Protein AF-A8MFU1-F1 (afdb_monomer)

Solvent-accessible surface area (backbone atoms only — not comparable to full-atom values): 7657 Å² total; per-residue (Å²): 136,65,75,70,63,57,61,69,74,60,71,65,73,85,74,54,86,71,80,77,60,75,85,70,47,69,53,74,77,36,46,71,60,38,69,64,45,49,62,53,44,53,50,50,47,68,70,50,69,35,88,87,29,72,55,32,35,97,58,66,38,70,69,51,52,51,52,52,28,51,54,52,42,53,52,50,49,66,71,48,47,80,57,44,68,74,53,30,57,65,51,68,79,49,66,91,81,50,98,75,53,57,40,71,49,56,56,38,49,52,44,40,53,54,42,53,52,52,54,49,51,63,54,59,74,73,108

Nearest PDB structures (foldseek):
  6xxv-assembly2_F  TM=3.726E-01  e=8.161E+00  Homo sapiens
  7zq9-assembly1_L2  TM=3.226E-01  e=4.799E+00  Chlamydomonas reinhardtii

pLDDT: mean 72.57, std 18.53, range [39.88, 94.19]

Foldseek 3Di:
DDPVVVVVVVPDPPPPVVPPDDPDDPCNVCVPLCVLQLVLLLVLCVVACDCPHPCPPPHHDPVRLLVSLVVSLVVSCVVCDPCLVVQQCVCVVCPVVDPPCGSSNVSSVVSSVSNVVSSCVVVVVVD

Secondary structure (DSSP, 8-state):
--THHHHHHTT-----TTTTS----HHHHSHHHHHHHHHHHHHHHHHH--TT-TTTSSS--HHHHHHHHHHHHHHHHHHHGGGHHHHGGGGGS-GGG-TT--HHHHHHHHHHHHHHHHHHHHHHTT-

Structure (mmCIF, N/CA/C/O backbone):
data_AF-A8MFU1-F1
#
_entry.id   AF-A8MFU1-F1
#
loop_
_atom_site.group_PDB
_atom_site.id
_atom_site.type_symbol
_atom_site.label_atom_id
_atom_site.label_alt_id
_atom_site.label_comp_id
_atom_site.label_asym_id
_atom_site.label_entity_id
_atom_site.label_seq_id
_atom_site.pdbx_PDB_ins_code
_atom_site.Cartn_x
_atom_site.Cartn_y
_atom_site.Cartn_z
_atom_site.occupancy
_atom_site.B_iso_or_equiv
_atom_site.auth_seq_id
_atom_site.auth_comp_id
_atom_site.auth_asym_id
_atom_site.auth_atom_id
_atom_site.pdbx_PDB_model_num
ATOM 1 N N . MET A 1 1 ? -49.831 19.971 1.653 1.00 46.62 1 MET A N 1
ATOM 2 C CA . MET A 1 1 ? -48.979 19.920 0.446 1.00 46.62 1 MET A CA 1
ATOM 3 C C . MET A 1 1 ? -47.735 19.130 0.807 1.00 46.62 1 MET A C 1
ATOM 5 O O . MET A 1 1 ? -47.015 19.542 1.705 1.00 46.62 1 MET A O 1
ATOM 9 N N . SER A 1 2 ? -47.591 17.931 0.239 1.00 51.41 2 SER A N 1
ATOM 10 C CA . SER A 1 2 ? -46.541 16.968 0.596 1.00 51.41 2 SER A CA 1
ATOM 11 C C . SER A 1 2 ? -45.203 17.393 -0.013 1.00 51.41 2 SER A C 1
ATOM 13 O O . SER A 1 2 ? -45.152 17.694 -1.203 1.00 51.41 2 SER A O 1
ATOM 15 N N . TYR A 1 3 ? -44.137 17.400 0.791 1.00 55.00 3 TYR A N 1
ATOM 16 C CA . TYR A 1 3 ? -42.773 17.788 0.395 1.00 55.00 3 TYR A CA 1
ATOM 17 C C . TYR A 1 3 ? -42.246 17.031 -0.836 1.00 55.00 3 TYR A C 1
ATOM 19 O O . TYR A 1 3 ? -41.428 17.562 -1.581 1.00 55.00 3 TYR A O 1
ATOM 27 N N . LEU A 1 4 ? -42.737 15.813 -1.081 1.00 53.47 4 LEU A N 1
ATOM 28 C CA . LEU A 1 4 ? -42.317 14.985 -2.214 1.00 53.47 4 LEU A CA 1
ATOM 29 C C . LEU A 1 4 ? -42.712 15.586 -3.570 1.00 53.47 4 LEU A C 1
ATOM 31 O O . LEU A 1 4 ? -41.943 15.511 -4.522 1.00 53.47 4 LEU A O 1
ATOM 35 N N . HIS A 1 5 ? -43.856 16.269 -3.638 1.00 50.94 5 HIS A N 1
ATOM 36 C CA . HIS A 1 5 ? -44.361 16.829 -4.892 1.00 50.94 5 HIS A CA 1
ATOM 37 C C . HIS A 1 5 ? -43.574 18.074 -5.345 1.00 50.94 5 HIS A C 1
ATOM 39 O O . HIS A 1 5 ? -43.645 18.450 -6.509 1.00 50.94 5 HIS A O 1
ATOM 45 N N . TYR A 1 6 ? -42.816 18.713 -4.442 1.00 56.19 6 TYR A N 1
ATOM 46 C CA . TYR A 1 6 ? -41.968 19.869 -4.761 1.00 56.19 6 TYR A CA 1
ATOM 47 C C . TYR A 1 6 ? -40.724 19.463 -5.568 1.00 56.19 6 TYR A C 1
ATOM 49 O O . TYR A 1 6 ? -40.340 20.168 -6.502 1.00 56.19 6 TYR A O 1
ATOM 57 N N . TYR A 1 7 ? -40.134 18.302 -5.260 1.00 54.03 7 TYR A N 1
ATOM 58 C CA . TYR A 1 7 ? -38.938 17.804 -5.946 1.00 54.03 7 TYR A CA 1
ATOM 59 C C . TYR A 1 7 ? -39.220 17.332 -7.376 1.00 54.03 7 TYR A C 1
ATOM 61 O O . TYR A 1 7 ? -38.403 17.578 -8.259 1.00 54.03 7 TYR A O 1
ATOM 69 N N . GLU A 1 8 ? -40.385 16.727 -7.628 1.00 48.97 8 GLU A N 1
ATOM 70 C CA . GLU A 1 8 ? -40.783 16.308 -8.981 1.00 48.97 8 GLU A CA 1
ATOM 71 C C . GLU A 1 8 ? -41.014 17.500 -9.921 1.00 48.97 8 GLU A C 1
ATOM 73 O O . GLU A 1 8 ? -40.610 17.459 -11.080 1.00 48.97 8 GLU A O 1
ATOM 78 N N . THR A 1 9 ? -41.599 18.598 -9.430 1.00 53.31 9 THR A N 1
ATOM 79 C CA . THR A 1 9 ? -41.867 19.793 -10.253 1.00 53.31 9 THR A CA 1
ATOM 80 C C . THR A 1 9 ? -40.638 20.628 -10.592 1.00 53.31 9 THR A C 1
ATOM 82 O O . THR A 1 9 ? -40.692 21.404 -11.543 1.00 53.31 9 THR A O 1
ATOM 85 N N . MET A 1 10 ? -39.541 20.514 -9.840 1.00 51.41 10 MET A N 1
ATOM 86 C CA . MET A 1 10 ? -38.378 21.381 -10.050 1.00 51.41 10 MET A CA 1
ATOM 87 C C . MET A 1 10 ? -37.339 20.839 -11.032 1.00 51.41 10 MET A C 1
ATOM 89 O O . MET A 1 10 ? -36.336 21.513 -11.238 1.00 51.41 10 MET A O 1
ATOM 93 N N . GLY A 1 11 ? -37.559 19.676 -11.663 1.00 51.94 11 GLY A N 1
ATOM 94 C CA . GLY A 1 11 ? -36.724 19.210 -12.780 1.00 51.94 11 GLY A CA 1
ATOM 95 C C . GLY A 1 11 ? -35.218 19.254 -12.502 1.00 51.94 11 GLY A C 1
ATOM 96 O O . GLY A 1 11 ? -34.435 19.434 -13.432 1.00 51.94 11 GLY A O 1
ATOM 97 N N . TYR A 1 12 ? -34.806 19.151 -11.232 1.00 49.47 12 TYR A N 1
ATOM 98 C CA . TYR A 1 12 ? -33.398 19.157 -10.876 1.00 49.47 12 TYR A CA 1
ATOM 99 C C . TYR A 1 12 ? -32.823 17.838 -11.379 1.00 49.47 12 TYR A C 1
ATOM 101 O O . TYR A 1 12 ? -33.241 16.782 -10.889 1.00 49.47 12 TYR A O 1
ATOM 109 N N . PRO A 1 13 ? -31.883 17.860 -12.343 1.00 49.09 13 PRO A N 1
ATOM 110 C CA . PRO A 1 13 ? -31.143 16.658 -12.650 1.00 49.09 13 PRO A CA 1
ATOM 111 C C . PRO A 1 13 ? -30.520 16.213 -11.332 1.00 49.09 13 PRO A C 1
ATOM 113 O O . PRO A 1 13 ? -29.936 17.027 -10.610 1.00 49.09 13 PRO A O 1
ATOM 116 N N . SER A 1 14 ? -30.704 14.938 -10.995 1.00 52.94 14 SER A N 1
ATOM 117 C CA . SER A 1 14 ? -29.965 14.271 -9.931 1.00 52.94 14 SER A CA 1
ATOM 118 C C . SER A 1 14 ? -28.490 14.292 -10.333 1.00 52.94 14 SER A C 1
ATOM 120 O O . SER A 1 14 ? -27.937 13.337 -10.865 1.00 52.94 14 SER A O 1
ATOM 122 N N . CYS A 1 15 ? -27.858 15.449 -10.168 1.00 43.12 15 CYS A N 1
ATOM 123 C CA . CYS A 1 15 ? -26.442 15.655 -10.359 1.00 43.12 15 CYS A CA 1
ATOM 124 C C . CYS A 1 15 ? -25.791 15.144 -9.079 1.00 43.12 15 CYS A C 1
ATOM 126 O O . CYS A 1 15 ? -25.298 15.910 -8.257 1.00 43.12 15 CYS A O 1
ATOM 128 N N . SER A 1 16 ? -25.852 13.830 -8.855 1.00 49.44 16 SER A N 1
ATOM 129 C CA . SER A 1 16 ? -24.853 13.207 -8.006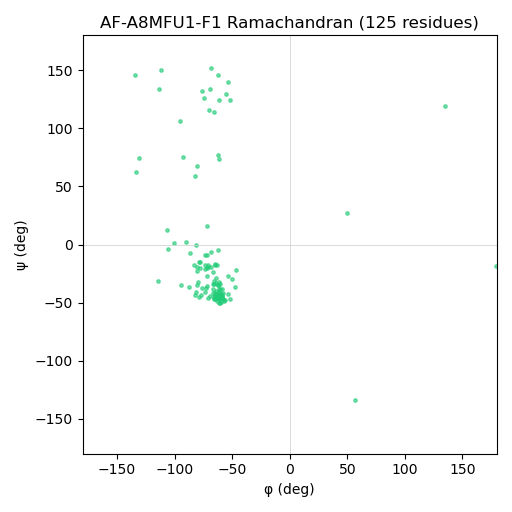 1.00 49.44 16 SER A CA 1
ATOM 130 C C . SER A 1 16 ? -23.528 13.356 -8.756 1.00 49.44 16 SER A C 1
ATOM 132 O O . SER A 1 16 ? -23.380 12.747 -9.815 1.00 49.44 16 SER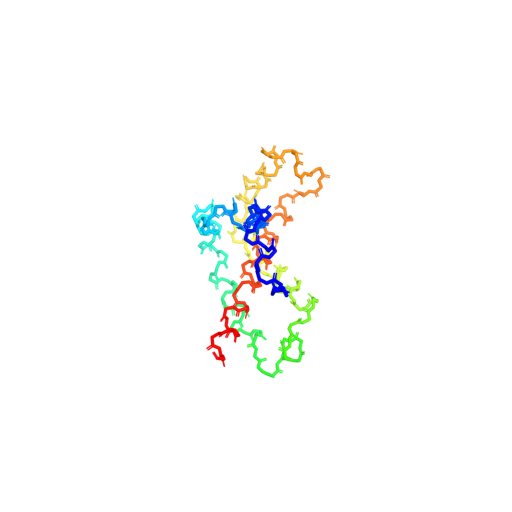 A O 1
ATOM 134 N N . PRO A 1 17 ? -22.548 14.125 -8.245 1.00 49.06 17 PRO A N 1
ATOM 135 C CA . PRO A 1 17 ? -21.252 14.318 -8.908 1.00 49.06 17 PRO A CA 1
ATOM 136 C C . PRO A 1 17 ? -20.449 13.011 -9.064 1.00 49.06 17 PRO A C 1
ATOM 138 O O . PRO A 1 17 ? -19.405 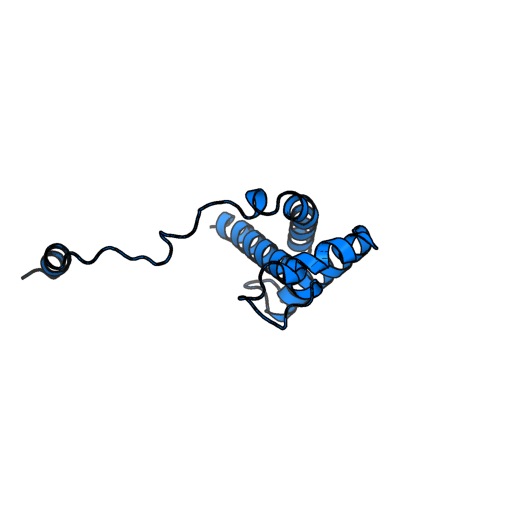12.992 -9.700 1.00 49.06 17 PRO A O 1
ATOM 141 N N . ILE A 1 18 ? -20.952 11.904 -8.510 1.00 52.69 18 ILE A N 1
ATOM 142 C CA . ILE A 1 18 ? -20.402 10.552 -8.634 1.00 52.69 18 ILE A CA 1
ATOM 143 C C . ILE A 1 18 ? -20.806 9.891 -9.971 1.00 52.69 18 ILE A C 1
ATOM 145 O O . ILE A 1 18 ? -20.107 9.004 -10.445 1.00 52.69 18 ILE A O 1
ATOM 149 N N . ALA A 1 19 ? -21.894 10.329 -10.618 1.00 49.09 19 ALA A N 1
ATOM 150 C CA . ALA A 1 19 ? -22.466 9.658 -11.792 1.00 49.09 19 ALA A CA 1
ATOM 151 C C . ALA A 1 19 ? -21.657 9.823 -13.099 1.00 49.09 19 ALA A C 1
ATOM 153 O O . ALA A 1 19 ? -21.979 9.175 -14.091 1.00 49.09 19 ALA A O 1
ATOM 154 N N . GLY A 1 20 ? -20.635 10.688 -13.114 1.00 44.03 20 GLY A N 1
ATOM 155 C CA . GLY A 1 20 ? -19.817 10.987 -14.297 1.00 44.03 20 GLY A CA 1
ATOM 156 C C . GLY A 1 20 ? -18.408 10.389 -14.293 1.00 44.03 20 GLY A C 1
ATOM 157 O O . GLY A 1 20 ? -17.691 10.556 -15.276 1.00 44.03 20 GLY A O 1
ATOM 158 N N . TYR A 1 21 ? -17.987 9.711 -13.220 1.00 49.81 21 TYR A N 1
ATOM 159 C CA . TYR A 1 21 ? -16.706 9.005 -13.231 1.00 49.81 21 TYR A CA 1
ATOM 160 C C . TYR A 1 21 ? -16.852 7.737 -14.069 1.00 49.81 21 TYR A C 1
ATOM 162 O O . TYR A 1 21 ? -17.746 6.925 -13.815 1.00 49.81 21 TYR A O 1
ATOM 170 N N . SER A 1 22 ? -15.980 7.554 -15.063 1.00 48.81 22 SER A N 1
ATOM 171 C CA . SER A 1 22 ? -15.841 6.264 -15.728 1.00 48.81 22 SER A CA 1
ATOM 172 C C . SER A 1 22 ? -15.632 5.198 -14.649 1.00 48.81 22 SER A C 1
ATOM 174 O O . SER A 1 22 ? -14.735 5.297 -13.816 1.00 48.81 22 SER A O 1
ATOM 176 N N . THR A 1 23 ? -16.476 4.166 -14.629 1.00 52.75 23 THR A N 1
ATOM 177 C CA . THR A 1 23 ? -16.365 3.037 -13.685 1.00 52.75 23 THR A CA 1
ATOM 178 C C . THR A 1 23 ? -15.188 2.119 -14.017 1.00 52.75 23 THR A C 1
ATOM 180 O O . THR A 1 23 ? -15.157 0.966 -13.585 1.00 52.75 23 THR A O 1
ATOM 183 N N . GLU A 1 24 ? -14.257 2.582 -14.848 1.00 57.62 24 GLU A N 1
ATOM 184 C CA . GLU A 1 24 ? -13.080 1.824 -15.223 1.00 57.62 24 GLU A CA 1
ATOM 185 C C . GLU A 1 24 ? -12.270 1.537 -13.957 1.00 57.62 24 GLU A C 1
ATOM 187 O O . GLU A 1 24 ? -11.949 2.426 -13.165 1.00 57.62 24 GLU A O 1
ATOM 192 N N . SER A 1 25 ? -12.012 0.253 -13.713 1.00 68.69 25 SER A N 1
ATOM 193 C CA . SER A 1 25 ? -11.262 -0.175 -12.539 1.00 68.69 25 SER A CA 1
ATOM 194 C C . SER A 1 25 ? -9.851 0.414 -12.614 1.00 68.69 25 SER A C 1
ATOM 196 O O . SER A 1 25 ? -9.261 0.494 -13.687 1.00 68.69 25 SER A O 1
ATOM 198 N N . LEU A 1 26 ? -9.244 0.766 -11.477 1.00 70.38 26 LEU A N 1
ATOM 199 C CA . LEU A 1 26 ? -7.808 1.098 -11.430 1.00 70.38 26 LEU A CA 1
ATOM 200 C C . LEU A 1 26 ? -6.943 0.018 -12.108 1.00 70.38 26 LEU A C 1
ATOM 202 O O . LEU A 1 26 ? -5.905 0.325 -12.688 1.00 70.38 26 LEU A O 1
ATOM 206 N N . GLU A 1 27 ? -7.415 -1.228 -12.073 1.00 75.94 27 GLU A N 1
ATOM 207 C CA . GLU A 1 27 ? -6.844 -2.370 -12.783 1.00 75.94 27 GLU A CA 1
ATOM 208 C C . GLU A 1 27 ? -6.840 -2.205 -14.311 1.00 75.94 27 GLU A C 1
ATOM 210 O O . GLU A 1 27 ? -5.866 -2.588 -14.947 1.00 75.94 27 GLU A O 1
ATOM 215 N N . SER A 1 28 ? -7.874 -1.610 -14.919 1.00 75.75 28 SER A N 1
ATOM 216 C CA . SER A 1 28 ? -7.919 -1.404 -16.374 1.00 75.75 28 SER A CA 1
ATOM 217 C C . SER A 1 28 ? -7.095 -0.201 -16.825 1.00 75.75 28 SER A C 1
ATOM 219 O O . SER A 1 28 ? -6.523 -0.238 -17.909 1.00 75.75 28 SER A O 1
ATOM 221 N N . MET A 1 29 ? -6.999 0.844 -15.997 1.00 73.94 29 MET A N 1
ATOM 222 C CA . MET A 1 29 ? -6.204 2.037 -16.319 1.00 73.94 29 MET A CA 1
ATOM 223 C C . MET A 1 29 ? -4.695 1.802 -16.157 1.00 73.94 29 MET A C 1
ATOM 225 O O . MET A 1 29 ? -3.904 2.298 -16.955 1.00 73.94 29 MET A O 1
ATOM 229 N N . TYR A 1 30 ? -4.289 1.029 -15.144 1.00 77.75 30 TYR A N 1
ATOM 230 C CA . TYR A 1 30 ? -2.880 0.770 -14.834 1.00 77.75 30 TYR A CA 1
ATOM 231 C C . TYR A 1 30 ? -2.614 -0.722 -14.573 1.00 77.75 30 TYR A C 1
ATOM 233 O O . TYR A 1 30 ? -2.184 -1.082 -13.473 1.00 77.75 30 TYR A O 1
ATOM 241 N N . PRO A 1 31 ? -2.822 -1.612 -15.561 1.00 79.88 31 PRO A N 1
ATOM 242 C CA . PRO A 1 31 ? -2.782 -3.061 -15.347 1.00 79.88 31 PRO A CA 1
ATOM 243 C C . PRO A 1 31 ? -1.435 -3.544 -14.802 1.00 79.88 31 PRO A C 1
ATOM 245 O O . PRO A 1 31 ? -1.387 -4.289 -13.825 1.00 79.88 31 PRO A O 1
ATOM 248 N N . ASN A 1 32 ? -0.324 -3.058 -15.363 1.00 81.19 32 ASN A N 1
ATOM 249 C CA . ASN A 1 32 ? 1.019 -3.459 -14.933 1.00 81.19 32 ASN A CA 1
ATOM 250 C C . ASN A 1 32 ? 1.330 -3.009 -13.496 1.00 81.19 32 ASN A C 1
ATOM 252 O O . ASN A 1 32 ? 1.832 -3.802 -12.698 1.00 81.19 32 ASN A O 1
ATOM 256 N N . ILE A 1 33 ? 0.984 -1.761 -13.146 1.00 81.31 33 ILE A N 1
ATOM 257 C CA . ILE A 1 33 ? 1.147 -1.247 -11.777 1.00 81.31 33 ILE A CA 1
ATOM 258 C C . ILE A 1 33 ? 0.304 -2.078 -10.817 1.00 81.31 33 ILE A C 1
ATOM 260 O O . ILE A 1 33 ? 0.784 -2.538 -9.782 1.00 81.31 33 ILE A O 1
ATOM 264 N N . TYR A 1 34 ? -0.970 -2.261 -11.158 1.00 85.88 34 TYR A N 1
ATOM 265 C CA . TYR A 1 34 ? -1.934 -2.906 -10.290 1.00 85.88 34 TYR A CA 1
ATOM 266 C C . TYR A 1 34 ? -1.522 -4.350 -9.991 1.00 85.88 34 TYR A C 1
ATOM 268 O O . TYR A 1 34 ? -1.457 -4.731 -8.822 1.00 85.88 34 TYR A O 1
ATOM 276 N N . HIS A 1 35 ? -1.140 -5.126 -11.010 1.00 86.62 35 HIS A N 1
ATOM 277 C CA . HIS A 1 35 ? -0.661 -6.499 -10.828 1.00 86.62 35 HIS A CA 1
ATOM 278 C C . HIS A 1 35 ? 0.607 -6.595 -9.976 1.00 86.62 35 HIS A C 1
ATOM 280 O O . HIS A 1 35 ? 0.769 -7.570 -9.242 1.00 86.62 35 HIS A O 1
ATOM 286 N N . MET A 1 36 ? 1.481 -5.590 -10.029 1.00 85.81 36 MET A N 1
ATOM 287 C CA . MET A 1 36 ? 2.695 -5.562 -9.217 1.00 85.81 36 MET A CA 1
ATOM 288 C C . MET A 1 36 ? 2.417 -5.185 -7.753 1.00 85.81 36 MET A C 1
ATOM 290 O O . MET A 1 36 ? 2.955 -5.803 -6.832 1.00 85.81 36 MET A O 1
ATOM 294 N N . ILE A 1 37 ? 1.573 -4.177 -7.522 1.00 90.44 37 ILE A N 1
ATOM 295 C CA . ILE A 1 37 ? 1.330 -3.598 -6.192 1.00 90.44 37 ILE A CA 1
ATOM 296 C C . ILE A 1 37 ? 0.317 -4.409 -5.392 1.00 90.44 37 ILE A C 1
ATOM 298 O O . ILE A 1 37 ? 0.514 -4.650 -4.199 1.00 90.44 37 ILE A O 1
ATOM 302 N N . HIS A 1 38 ? -0.771 -4.839 -6.030 1.00 91.19 38 HIS A N 1
ATOM 303 C CA . HIS A 1 38 ? -1.883 -5.516 -5.372 1.00 91.19 38 HIS A CA 1
ATOM 304 C C . HIS A 1 38 ? -1.470 -6.721 -4.500 1.00 91.19 38 HIS A C 1
ATOM 306 O O . HIS A 1 38 ? -1.904 -6.776 -3.345 1.00 91.19 38 HIS A O 1
ATOM 312 N N . PRO A 1 39 ? -0.603 -7.661 -4.941 1.00 93.12 39 PRO A N 1
ATOM 313 C CA . PRO A 1 39 ? -0.168 -8.761 -4.076 1.00 93.12 39 PRO A CA 1
ATOM 314 C C . PRO A 1 39 ? 0.588 -8.279 -2.826 1.00 93.12 39 PRO A C 1
ATOM 316 O O . PRO A 1 39 ? 0.416 -8.858 -1.752 1.00 93.12 39 PRO A O 1
ATOM 319 N N . LYS A 1 40 ? 1.370 -7.197 -2.931 1.00 94.19 40 LYS A N 1
ATOM 320 C CA . LYS A 1 40 ? 2.124 -6.616 -1.807 1.00 94.19 40 LYS A CA 1
ATOM 321 C C . LYS A 1 40 ? 1.197 -5.946 -0.804 1.00 94.19 40 LYS A C 1
ATOM 323 O O . LYS A 1 40 ? 1.300 -6.206 0.392 1.00 94.19 40 LYS A O 1
ATOM 328 N N . VAL A 1 41 ? 0.245 -5.152 -1.296 1.00 93.69 41 VAL A N 1
ATOM 329 C CA . VAL A 1 41 ? -0.808 -4.543 -0.472 1.00 93.69 41 VAL A CA 1
ATOM 330 C C . VAL A 1 41 ? -1.594 -5.626 0.265 1.00 93.69 41 VAL A C 1
ATOM 332 O O . VAL A 1 41 ? -1.750 -5.561 1.483 1.00 93.69 41 VAL A O 1
ATOM 335 N N . ARG A 1 42 ? -2.030 -6.672 -0.446 1.00 93.06 42 ARG A N 1
ATOM 336 C CA . ARG A 1 42 ? -2.793 -7.778 0.142 1.00 93.06 42 ARG A CA 1
ATOM 337 C C . ARG A 1 42 ? -2.017 -8.490 1.251 1.00 93.06 42 ARG A C 1
ATOM 339 O O . ARG A 1 42 ? -2.602 -8.813 2.290 1.00 93.06 42 ARG A O 1
ATOM 346 N N . HIS A 1 43 ? -0.725 -8.734 1.040 1.00 93.69 43 HIS A N 1
ATOM 347 C CA . HIS A 1 43 ? 0.155 -9.337 2.038 1.00 93.69 43 HIS A CA 1
ATOM 348 C C . HIS A 1 43 ? 0.343 -8.421 3.256 1.00 93.69 43 HIS A C 1
ATOM 350 O O . HIS A 1 43 ? 0.152 -8.861 4.389 1.00 93.69 43 HIS A O 1
ATOM 356 N N . MET A 1 44 ? 0.609 -7.133 3.033 1.00 93.88 44 MET A N 1
ATOM 357 C CA . MET A 1 44 ? 0.759 -6.141 4.098 1.00 93.88 44 MET A CA 1
ATOM 358 C C . MET A 1 44 ? -0.507 -6.034 4.962 1.00 93.88 44 MET A C 1
ATOM 360 O O . MET A 1 44 ? -0.434 -6.112 6.188 1.00 93.88 44 MET A O 1
ATOM 364 N N . CYS A 1 45 ? -1.689 -5.958 4.344 1.00 92.12 45 CYS A N 1
ATOM 365 C CA . CYS A 1 45 ? -2.962 -5.976 5.065 1.00 92.12 45 CYS A CA 1
ATOM 366 C C . CYS A 1 45 ? -3.176 -7.283 5.842 1.00 92.12 45 CYS A C 1
ATOM 368 O O . CYS A 1 45 ? -3.759 -7.261 6.916 1.00 92.12 45 CYS A O 1
ATOM 370 N N . MET A 1 46 ? -2.720 -8.434 5.334 1.00 90.88 46 MET A N 1
ATOM 371 C CA . MET A 1 46 ? -2.832 -9.714 6.051 1.00 90.88 46 MET A CA 1
ATOM 372 C C . MET A 1 46 ? -1.982 -9.747 7.325 1.00 90.88 46 MET A C 1
ATOM 374 O O . MET A 1 46 ? -2.401 -10.346 8.310 1.00 90.88 46 MET A O 1
ATOM 378 N N . MET A 1 47 ? -0.825 -9.089 7.305 1.00 91.88 47 MET A N 1
ATOM 379 C CA . MET A 1 47 ? 0.088 -8.999 8.442 1.00 91.88 47 MET A CA 1
ATOM 380 C C . MET A 1 47 ? -0.375 -7.962 9.477 1.00 91.88 47 MET A C 1
ATOM 382 O O . MET A 1 47 ? -0.364 -8.233 10.676 1.00 91.88 47 MET A O 1
ATOM 386 N N . MET A 1 48 ? -0.789 -6.776 9.019 1.00 91.19 48 MET A N 1
ATOM 387 C CA . MET A 1 48 ? -1.008 -5.612 9.887 1.00 91.19 48 MET A CA 1
ATOM 388 C C . MET A 1 48 ? -2.455 -5.453 10.366 1.00 91.19 48 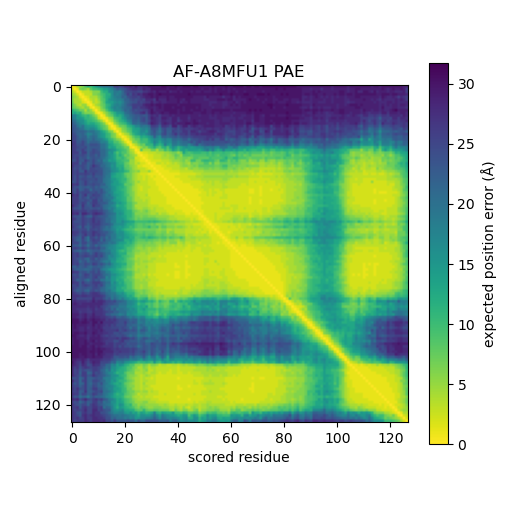MET A C 1
ATOM 390 O O . MET A 1 48 ? -2.658 -5.031 11.505 1.00 91.19 48 MET A O 1
ATOM 394 N N . ASP A 1 49 ? -3.456 -5.797 9.544 1.00 89.00 49 ASP A N 1
ATOM 395 C CA . ASP A 1 49 ? -4.891 -5.625 9.847 1.00 89.00 49 ASP A CA 1
ATOM 396 C C . ASP A 1 49 ? -5.432 -6.771 10.722 1.00 89.00 49 ASP A C 1
ATOM 398 O O . ASP A 1 49 ? -6.327 -7.537 10.349 1.00 89.00 49 ASP A O 1
ATOM 402 N N . THR A 1 50 ? -4.832 -6.922 11.902 1.00 86.56 50 THR A N 1
ATOM 403 C CA . THR A 1 50 ? -5.178 -7.942 12.897 1.00 86.56 50 THR A CA 1
ATOM 404 C C . THR A 1 50 ? -5.801 -7.295 14.138 1.00 86.56 50 THR A C 1
ATOM 406 O O . THR A 1 50 ? -5.458 -6.164 14.479 1.00 86.56 50 THR A O 1
ATOM 409 N N . PRO A 1 51 ? -6.701 -7.992 14.861 1.00 85.00 51 PRO A N 1
ATOM 410 C CA . PRO A 1 51 ? -7.348 -7.439 16.058 1.00 85.00 51 PRO A CA 1
ATOM 411 C C . PRO A 1 51 ? -6.369 -7.165 17.211 1.00 85.00 51 PRO A C 1
ATOM 413 O O . PRO A 1 51 ? -6.697 -6.427 18.132 1.00 85.00 51 PRO A O 1
ATOM 416 N N . ASN A 1 52 ? -5.167 -7.743 17.152 1.00 88.00 52 ASN A N 1
ATOM 417 C CA . ASN A 1 52 ? -4.122 -7.566 18.158 1.00 88.00 52 ASN A CA 1
ATOM 418 C C . ASN A 1 52 ? -3.247 -6.332 17.895 1.00 88.00 52 ASN A C 1
ATOM 420 O O . ASN A 1 52 ? -2.397 -6.014 18.724 1.00 88.00 52 ASN A O 1
ATOM 424 N N . ASN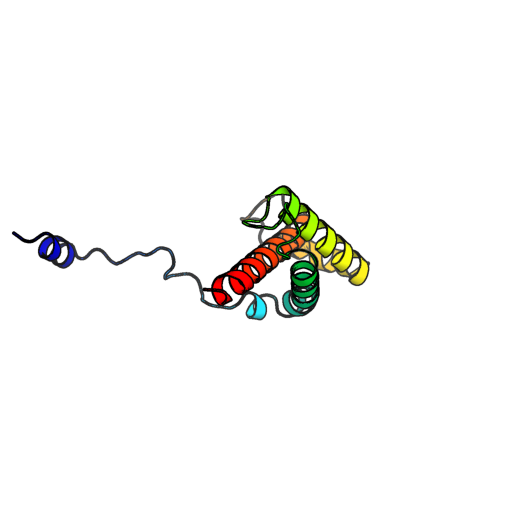 A 1 53 ? -3.414 -5.661 16.751 1.00 89.06 53 ASN A N 1
ATOM 425 C CA . ASN A 1 53 ? -2.649 -4.473 16.406 1.00 89.06 53 ASN A CA 1
ATOM 426 C C . ASN A 1 53 ? -3.436 -3.203 16.792 1.00 89.06 53 ASN A C 1
ATOM 428 O O . ASN A 1 53 ? -4.391 -2.855 16.091 1.00 89.06 53 ASN A O 1
ATOM 432 N N . PRO A 1 54 ? -3.045 -2.487 17.864 1.00 88.19 54 PRO A N 1
ATOM 433 C CA . PRO A 1 54 ? -3.767 -1.303 18.335 1.00 88.19 54 PRO A CA 1
ATOM 434 C C . PRO A 1 54 ? -3.680 -0.118 17.366 1.00 88.19 54 PRO A C 1
ATOM 436 O O . PRO A 1 54 ? -4.509 0.781 17.430 1.00 88.19 54 PRO A O 1
ATOM 439 N N . GLU A 1 55 ? -2.703 -0.107 16.455 1.00 88.88 55 GLU A N 1
ATOM 440 C CA . GLU A 1 55 ? -2.587 0.937 15.431 1.00 88.88 55 GLU A CA 1
ATOM 441 C C . GLU A 1 55 ? -3.558 0.722 14.264 1.00 88.88 55 GLU A C 1
ATOM 443 O O . GLU A 1 55 ? -3.770 1.627 13.460 1.00 88.88 55 GLU A O 1
ATOM 448 N N . MET A 1 56 ? -4.125 -0.484 14.158 1.00 87.44 56 MET A N 1
ATOM 449 C CA . MET A 1 56 ? -5.000 -0.897 13.062 1.00 87.44 56 MET A CA 1
ATOM 450 C C . MET A 1 56 ? -6.428 -1.174 13.533 1.00 87.44 56 MET A C 1
ATOM 452 O O . MET A 1 56 ? -7.373 -0.948 12.780 1.00 87.44 56 MET A O 1
ATOM 456 N N . TYR A 1 57 ? -6.622 -1.638 14.766 1.00 85.06 57 TYR A N 1
ATOM 457 C CA . TYR A 1 57 ? -7.925 -1.992 15.317 1.00 85.06 57 TYR A CA 1
ATOM 458 C C . TYR A 1 57 ? -8.330 -1.047 16.464 1.00 85.06 57 TYR A C 1
ATOM 460 O O . TYR A 1 57 ? -7.523 -0.827 17.364 1.00 85.06 57 TYR A O 1
ATOM 468 N N . PRO A 1 58 ? -9.577 -0.525 16.504 1.00 82.25 58 PRO A N 1
ATOM 469 C CA . PRO A 1 58 ? -10.708 -0.799 15.606 1.00 82.25 58 PRO A CA 1
ATOM 470 C C . PRO A 1 58 ? -10.633 -0.078 14.253 1.00 82.25 58 PRO A C 1
ATOM 472 O O . PRO A 1 58 ? -11.259 -0.523 13.293 1.00 82.25 58 PRO A O 1
ATOM 475 N N . CYS A 1 59 ? -9.856 0.997 14.136 1.00 82.94 59 CYS A N 1
ATOM 476 C CA . CYS A 1 59 ? -9.616 1.726 12.892 1.00 82.94 59 CYS A CA 1
ATOM 477 C C . CYS A 1 59 ? -8.122 2.033 12.723 1.00 82.94 59 CYS A C 1
ATOM 479 O O . CYS A 1 59 ? -7.436 2.242 13.723 1.00 82.94 59 CYS A O 1
ATOM 481 N N . PRO A 1 60 ? -7.613 2.041 11.478 1.00 89.00 60 PRO A N 1
ATOM 482 C CA . PRO A 1 60 ? -6.212 2.326 11.227 1.00 89.00 60 PRO A CA 1
ATOM 483 C C . PRO A 1 60 ? -5.878 3.790 11.512 1.00 89.00 60 PRO A C 1
ATOM 485 O O . PRO A 1 60 ? -6.598 4.693 11.077 1.00 89.00 60 PRO A O 1
ATOM 488 N N . SER A 1 61 ? -4.768 4.020 12.219 1.00 91.31 61 SER A N 1
ATOM 489 C CA . SER A 1 61 ? -4.196 5.356 12.381 1.00 91.31 61 SER A CA 1
ATOM 490 C C . SER A 1 61 ? -3.638 5.853 11.049 1.00 91.31 61 SER A C 1
ATOM 492 O O . SER A 1 61 ? -3.201 5.073 10.195 1.00 91.31 61 SER A O 1
ATOM 494 N N . LYS A 1 62 ? -3.624 7.176 10.869 1.00 88.69 62 LYS A N 1
ATOM 495 C CA . LYS A 1 62 ? -3.036 7.785 9.675 1.00 88.69 62 LYS A CA 1
ATOM 496 C C . LYS A 1 62 ? -1.556 7.410 9.545 1.00 88.69 62 LYS A C 1
ATOM 498 O O . LYS A 1 62 ? -1.135 7.017 8.461 1.00 88.69 62 LYS A O 1
ATOM 503 N N . GLU A 1 63 ? -0.792 7.454 10.640 1.00 91.12 63 GLU A N 1
ATOM 504 C CA . GLU A 1 63 ? 0.634 7.108 10.603 1.00 91.12 63 GLU A CA 1
ATOM 505 C C . GLU A 1 63 ? 0.864 5.629 10.270 1.00 91.12 63 GLU A C 1
ATOM 507 O O . GLU A 1 63 ? 1.879 5.285 9.666 1.00 91.12 63 GLU A O 1
ATOM 512 N N . ALA A 1 64 ? -0.049 4.737 10.667 1.00 90.56 64 ALA A N 1
ATOM 513 C CA . ALA A 1 64 ? 0.028 3.321 10.317 1.00 90.56 64 ALA A CA 1
ATOM 514 C C . ALA A 1 64 ? -0.146 3.113 8.807 1.00 90.56 64 ALA A C 1
ATOM 516 O O . ALA A 1 64 ? 0.656 2.416 8.186 1.00 90.56 64 ALA A O 1
ATOM 517 N N . ILE A 1 65 ? -1.139 3.774 8.203 1.00 91.56 65 ILE A N 1
ATOM 518 C CA . ILE A 1 65 ? -1.384 3.715 6.754 1.00 91.56 65 ILE A CA 1
ATOM 519 C C . ILE A 1 65 ? -0.195 4.290 5.982 1.00 91.56 65 ILE A C 1
ATOM 521 O O . ILE A 1 65 ? 0.263 3.670 5.025 1.00 91.56 65 ILE A O 1
ATOM 525 N N . GLU A 1 66 ? 0.327 5.444 6.404 1.00 91.00 66 GLU A N 1
ATOM 526 C CA . GLU A 1 66 ? 1.476 6.080 5.752 1.00 91.00 66 GLU A CA 1
ATOM 527 C C . GLU A 1 66 ? 2.715 5.180 5.803 1.00 91.00 66 GLU A C 1
ATOM 529 O O . GLU A 1 66 ? 3.326 4.936 4.765 1.00 91.00 66 GLU A O 1
ATOM 534 N N . ARG A 1 67 ? 3.023 4.578 6.960 1.00 93.00 67 ARG A N 1
ATOM 535 C CA . ARG A 1 67 ? 4.131 3.615 7.085 1.00 93.00 67 ARG A CA 1
ATOM 536 C C . ARG A 1 67 ? 3.942 2.379 6.213 1.00 93.00 67 ARG A C 1
ATOM 538 O O . ARG A 1 67 ? 4.905 1.893 5.621 1.00 93.00 67 ARG A O 1
ATOM 545 N N . MET A 1 68 ? 2.720 1.856 6.132 1.00 93.88 68 MET A N 1
ATOM 546 C CA . MET A 1 68 ? 2.410 0.725 5.255 1.00 93.88 68 MET A CA 1
ATOM 547 C C . MET A 1 68 ? 2.623 1.096 3.784 1.00 93.88 68 MET A C 1
ATOM 549 O O . MET A 1 68 ? 3.228 0.318 3.045 1.00 93.88 68 MET A O 1
ATOM 553 N N . ALA A 1 69 ? 2.167 2.278 3.367 1.00 92.88 69 ALA A N 1
ATOM 554 C CA . ALA A 1 69 ? 2.352 2.773 2.008 1.00 92.88 69 ALA A CA 1
ATOM 555 C C . ALA A 1 69 ? 3.837 2.986 1.679 1.00 92.88 69 ALA A C 1
ATOM 557 O O . ALA A 1 69 ? 4.293 2.530 0.632 1.00 92.88 69 ALA A O 1
ATOM 558 N N . ASP A 1 70 ? 4.604 3.586 2.593 1.00 91.88 70 ASP A N 1
ATOM 559 C CA . ASP A 1 70 ? 6.045 3.809 2.436 1.00 91.88 70 ASP A CA 1
ATOM 560 C C . ASP A 1 70 ? 6.807 2.487 2.307 1.00 91.88 70 ASP A C 1
ATOM 562 O O . ASP A 1 70 ? 7.642 2.330 1.416 1.00 91.88 70 ASP A O 1
ATOM 566 N N . HIS A 1 71 ? 6.479 1.499 3.141 1.00 93.25 71 HIS A N 1
ATOM 567 C CA . HIS A 1 71 ? 7.113 0.185 3.081 1.00 93.25 71 HIS A CA 1
ATOM 568 C C . HIS A 1 71 ? 6.842 -0.521 1.746 1.00 93.25 71 HIS A C 1
ATOM 570 O O . HIS A 1 71 ? 7.754 -1.075 1.129 1.00 93.25 71 HIS A O 1
ATOM 576 N N . ILE A 1 72 ? 5.594 -0.489 1.270 1.00 93.00 72 ILE A N 1
ATOM 577 C CA . ILE A 1 72 ? 5.233 -1.069 -0.029 1.00 93.00 72 IL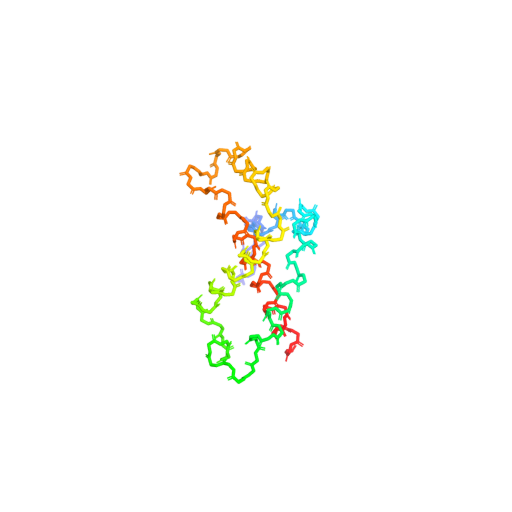E A CA 1
ATOM 578 C C . ILE A 1 72 ? 5.935 -0.310 -1.159 1.00 93.00 72 ILE A C 1
ATOM 580 O O . ILE A 1 72 ? 6.460 -0.940 -2.074 1.00 93.00 72 ILE A O 1
ATOM 584 N N . HIS A 1 73 ? 5.990 1.019 -1.085 1.00 90.56 73 HIS A N 1
ATOM 585 C CA . HIS A 1 73 ? 6.669 1.854 -2.071 1.00 90.56 73 HIS A CA 1
ATOM 586 C C . HIS A 1 73 ? 8.155 1.502 -2.171 1.00 90.56 73 HIS A C 1
ATOM 588 O O . HIS A 1 73 ? 8.643 1.227 -3.263 1.00 90.56 73 HIS A O 1
ATOM 594 N N . MET A 1 74 ? 8.858 1.417 -1.038 1.00 89.75 74 MET A N 1
ATOM 595 C CA . MET A 1 74 ? 10.264 1.005 -1.004 1.00 89.75 74 MET A CA 1
ATOM 596 C C . MET A 1 74 ? 10.472 -0.382 -1.615 1.00 89.75 74 MET A C 1
ATOM 598 O O . MET A 1 74 ? 11.413 -0.577 -2.382 1.00 89.75 74 MET A O 1
ATOM 602 N N . GLN A 1 75 ? 9.583 -1.333 -1.318 1.00 90.31 75 GLN A N 1
ATOM 603 C CA . GLN A 1 75 ? 9.654 -2.673 -1.892 1.00 90.31 75 GLN A CA 1
ATOM 604 C C . GLN A 1 75 ? 9.480 -2.649 -3.419 1.00 90.31 75 GLN A C 1
ATOM 606 O O . GLN A 1 75 ? 10.247 -3.286 -4.133 1.00 90.31 75 GLN A O 1
ATOM 611 N N . VAL A 1 76 ? 8.494 -1.906 -3.926 1.00 87.88 76 VAL A N 1
ATOM 612 C CA . VAL A 1 76 ? 8.221 -1.800 -5.367 1.00 87.88 76 VAL A CA 1
ATOM 613 C C . VAL A 1 76 ? 9.375 -1.119 -6.097 1.00 87.88 76 VAL A C 1
ATOM 615 O O . VAL A 1 76 ? 9.846 -1.645 -7.099 1.00 87.88 76 VAL A O 1
ATOM 618 N N . VAL A 1 77 ? 9.874 0.005 -5.578 1.00 85.44 77 VAL A N 1
ATOM 619 C CA . VAL A 1 77 ? 11.016 0.722 -6.165 1.00 85.44 77 VAL A CA 1
ATOM 620 C C . VAL A 1 77 ? 12.265 -0.159 -6.179 1.00 85.44 77 VAL A C 1
ATOM 622 O O . VAL A 1 77 ? 12.971 -0.212 -7.183 1.00 85.44 77 VAL A O 1
ATOM 625 N N . SER A 1 78 ? 12.516 -0.906 -5.099 1.00 85.81 78 SER A N 1
ATOM 626 C CA . SER A 1 78 ? 13.645 -1.837 -5.041 1.00 85.81 78 SER A CA 1
ATOM 627 C C . SER A 1 78 ? 13.528 -2.980 -6.052 1.00 85.81 78 SER A C 1
ATOM 629 O O . SER A 1 78 ? 14.554 -3.457 -6.528 1.00 85.81 78 SER A O 1
ATOM 631 N N . GLU A 1 79 ? 12.315 -3.443 -6.356 1.00 85.38 79 GLU A N 1
ATOM 632 C CA . GLU A 1 79 ? 12.078 -4.515 -7.329 1.00 85.38 79 GLU A CA 1
ATOM 633 C C . GLU A 1 79 ? 12.104 -4.014 -8.781 1.00 85.38 79 GLU A C 1
ATOM 635 O O . GLU A 1 79 ? 12.596 -4.727 -9.651 1.00 85.38 79 GLU A O 1
ATOM 640 N N . MET A 1 80 ? 11.624 -2.793 -9.044 1.00 77.94 80 MET A N 1
ATOM 641 C CA . MET A 1 80 ? 11.692 -2.155 -10.367 1.00 77.94 80 MET A CA 1
ATOM 642 C C . MET A 1 80 ? 13.118 -1.709 -10.735 1.00 77.94 80 MET A C 1
ATOM 644 O O . MET A 1 80 ? 13.461 -1.620 -11.914 1.00 77.94 80 MET A O 1
ATOM 648 N N . GLY A 1 81 ? 13.968 -1.408 -9.747 1.00 76.88 81 GLY A N 1
ATOM 649 C CA . GLY A 1 81 ? 15.335 -0.949 -9.992 1.00 76.88 81 GLY A CA 1
ATOM 650 C C . GLY A 1 81 ? 15.377 0.302 -10.882 1.00 76.88 81 GLY A C 1
ATOM 651 O O . GLY A 1 81 ? 14.614 1.242 -10.678 1.00 76.88 81 GLY A O 1
ATOM 652 N N . GLY A 1 82 ? 16.254 0.314 -11.891 1.00 67.31 82 GLY A N 1
ATOM 653 C CA . GLY A 1 82 ? 16.416 1.448 -12.818 1.00 67.31 82 GLY A CA 1
ATOM 654 C C . GLY A 1 82 ? 15.263 1.651 -13.813 1.00 67.31 82 GLY A C 1
ATOM 655 O O . GLY A 1 82 ? 15.221 2.666 -14.502 1.00 67.31 82 GLY A O 1
ATOM 656 N N . GLU A 1 83 ? 14.307 0.720 -13.900 1.00 66.50 83 GLU A N 1
ATOM 657 C CA . GLU A 1 83 ? 13.099 0.901 -14.721 1.00 66.50 83 GLU A CA 1
ATOM 658 C C . GLU A 1 83 ? 12.138 1.921 -14.103 1.00 66.50 83 GLU A C 1
ATOM 660 O O . GLU A 1 83 ? 11.330 2.529 -14.804 1.00 66.50 83 GLU A O 1
ATOM 665 N N . TYR A 1 84 ? 12.278 2.166 -12.801 1.00 64.62 84 TYR A N 1
ATOM 666 C CA . TYR A 1 84 ? 11.511 3.162 -12.073 1.00 64.62 84 TYR A CA 1
ATOM 667 C C . TYR A 1 84 ? 11.689 4.583 -12.637 1.00 64.62 84 TYR A C 1
ATOM 669 O O . TYR A 1 84 ? 10.716 5.328 -12.775 1.00 64.62 84 TYR A O 1
ATOM 677 N N . ASP A 1 85 ? 12.907 4.934 -13.059 1.00 62.97 85 ASP A N 1
ATOM 678 C CA . ASP A 1 85 ? 13.204 6.235 -13.668 1.00 62.97 85 ASP A CA 1
ATOM 679 C C . ASP A 1 85 ? 12.517 6.413 -15.032 1.00 62.97 85 ASP A C 1
ATOM 681 O O . ASP A 1 85 ? 12.235 7.539 -15.434 1.00 62.97 85 ASP A O 1
ATOM 685 N N . ASN A 1 86 ? 12.181 5.316 -15.724 1.00 61.22 86 ASN A N 1
ATOM 686 C CA . ASN A 1 86 ? 11.376 5.344 -16.951 1.00 61.22 86 ASN A CA 1
ATOM 687 C C . ASN A 1 86 ? 9.869 5.456 -16.667 1.00 61.22 86 ASN A C 1
ATOM 689 O O . ASN A 1 86 ? 9.114 5.884 -17.539 1.00 61.22 86 ASN A O 1
ATOM 693 N N . TRP A 1 87 ? 9.428 5.118 -15.450 1.00 59.75 87 TRP A N 1
ATOM 694 C CA . TRP A 1 87 ? 8.052 5.317 -14.984 1.00 59.75 8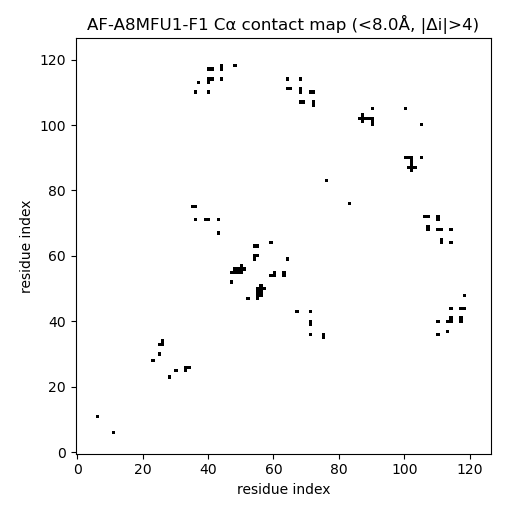7 TRP A CA 1
ATOM 695 C C . TRP A 1 87 ? 7.808 6.752 -14.506 1.00 59.75 87 TRP A C 1
ATOM 697 O O . TRP A 1 87 ? 6.772 7.357 -14.793 1.00 59.75 87 TRP A O 1
ATOM 707 N N . ALA A 1 88 ? 8.786 7.317 -13.796 1.00 54.19 88 ALA A N 1
ATOM 708 C CA . ALA A 1 88 ? 8.759 8.673 -13.262 1.00 54.19 88 ALA A CA 1
ATOM 709 C C . ALA A 1 88 ? 8.311 9.781 -14.249 1.00 54.19 88 ALA A C 1
ATOM 711 O O . ALA A 1 88 ? 7.594 10.674 -13.793 1.00 54.19 88 ALA A O 1
ATOM 712 N N . PRO A 1 89 ? 8.637 9.768 -15.565 1.00 50.66 89 PRO A N 1
ATOM 713 C CA . PRO A 1 89 ? 8.197 10.803 -16.502 1.00 50.66 89 PRO A CA 1
ATOM 714 C C . PRO A 1 89 ? 6.693 10.814 -16.801 1.00 50.66 89 PRO A C 1
ATOM 716 O O . PRO A 1 89 ? 6.234 11.760 -17.438 1.00 50.66 89 PRO A O 1
ATOM 719 N N . MET A 1 90 ? 5.890 9.853 -16.327 1.00 49.44 90 MET A N 1
ATOM 720 C CA . MET A 1 90 ? 4.431 9.926 -16.500 1.00 49.44 90 MET A CA 1
ATOM 721 C C . MET A 1 90 ? 3.807 11.137 -15.773 1.00 49.44 90 MET A C 1
ATOM 723 O O . MET A 1 90 ? 2.721 11.578 -16.143 1.00 49.44 90 MET A O 1
ATOM 727 N N . SER A 1 91 ? 4.526 11.749 -14.819 1.00 47.81 91 SER A N 1
ATOM 728 C CA . SER A 1 91 ? 4.160 13.041 -14.219 1.00 47.81 91 SER A CA 1
ATOM 729 C C . SER A 1 91 ? 4.342 14.244 -15.159 1.00 47.81 91 SER A C 1
ATOM 731 O O . SER A 1 91 ? 3.720 15.278 -14.937 1.00 47.81 91 SER A O 1
ATOM 733 N N . GLN A 1 92 ? 5.135 14.132 -16.235 1.00 44.34 92 GLN A N 1
ATOM 734 C CA . GLN A 1 92 ? 5.292 15.201 -17.235 1.00 44.34 92 GLN A CA 1
ATOM 735 C C . GLN A 1 92 ? 4.180 15.208 -18.292 1.00 44.34 92 GLN A C 1
ATOM 737 O O . GLN A 1 92 ? 4.001 16.209 -18.981 1.00 44.34 92 GLN A O 1
ATOM 742 N N . GLN A 1 93 ? 3.425 14.113 -18.437 1.00 43.72 93 GLN A N 1
ATOM 743 C CA . GLN A 1 93 ? 2.391 13.993 -19.471 1.00 43.72 93 GLN A CA 1
ATOM 744 C C . GLN A 1 93 ? 1.092 14.748 -19.117 1.00 43.72 93 GLN A C 1
ATOM 746 O O . GLN A 1 93 ? 0.291 15.024 -20.007 1.00 43.72 93 GLN A O 1
ATOM 751 N N . TYR A 1 94 ? 0.908 15.145 -17.850 1.00 47.41 94 TYR A N 1
ATOM 752 C CA . TYR A 1 94 ? -0.230 15.944 -17.375 1.00 47.41 94 TYR A CA 1
ATOM 753 C C . TYR A 1 94 ? 0.239 17.137 -16.521 1.00 47.41 94 TYR A C 1
ATOM 755 O O . TYR A 1 94 ? 0.082 17.127 -15.299 1.00 47.41 94 TYR A O 1
ATOM 763 N N . PRO A 1 95 ? 0.802 18.193 -17.139 1.00 47.00 95 PRO A N 1
ATOM 764 C CA . PRO A 1 95 ? 1.286 19.375 -16.418 1.00 47.00 95 PRO A CA 1
ATOM 765 C C . PRO A 1 95 ? 0.171 20.166 -15.708 1.00 47.00 95 PRO A C 1
ATOM 767 O O . PRO A 1 95 ? 0.453 20.937 -14.798 1.00 47.00 95 PRO A O 1
ATOM 770 N N . GLU A 1 96 ? -1.098 19.958 -16.079 1.00 46.19 96 GLU A N 1
ATOM 771 C CA . GLU A 1 96 ? -2.253 20.660 -15.499 1.00 46.19 96 GLU A CA 1
ATOM 772 C C . GLU A 1 96 ? -2.571 20.233 -14.049 1.00 46.19 96 GLU A C 1
ATOM 774 O O . GLU A 1 96 ? -3.224 20.978 -13.322 1.00 46.19 96 GLU A O 1
ATOM 779 N N . TYR A 1 97 ? -2.057 19.082 -13.588 1.00 47.81 97 TYR A N 1
ATOM 780 C CA . TYR A 1 97 ? -2.318 18.545 -12.242 1.00 47.81 97 TYR A CA 1
ATOM 781 C C . TYR A 1 97 ? -1.143 18.642 -11.249 1.00 47.81 97 TYR A C 1
ATOM 783 O O . TYR A 1 97 ? -1.236 18.095 -10.151 1.00 47.81 97 TYR A O 1
ATOM 791 N N . GLY A 1 98 ? -0.086 19.406 -11.557 1.00 43.22 98 GLY A N 1
ATOM 792 C CA . GLY A 1 98 ? 0.782 19.970 -10.515 1.00 43.22 98 GLY A CA 1
ATOM 793 C C . GLY A 1 98 ? 2.291 19.860 -10.737 1.00 43.22 98 GLY A C 1
ATOM 794 O O . GLY A 1 98 ? 2.880 18.779 -10.705 1.00 43.22 98 GLY A O 1
ATOM 795 N N . GLU A 1 99 ? 2.933 21.029 -10.803 1.00 39.88 99 GLU A N 1
ATOM 796 C CA . GLU A 1 99 ? 4.354 21.265 -10.518 1.00 39.88 99 GLU A CA 1
ATOM 797 C C . GLU A 1 99 ? 4.684 20.911 -9.051 1.00 39.88 99 GLU A C 1
ATOM 799 O O . GLU A 1 99 ? 4.847 21.780 -8.196 1.00 39.88 99 GLU A O 1
ATOM 804 N N . GLY A 1 100 ? 4.745 19.620 -8.719 1.00 40.94 100 GLY A N 1
ATOM 805 C CA . GLY A 1 100 ? 5.111 19.191 -7.363 1.00 40.94 100 GLY A CA 1
ATOM 806 C C . GLY A 1 100 ? 5.132 17.685 -7.111 1.00 40.94 100 GLY A C 1
ATOM 807 O O . GLY A 1 100 ? 5.796 17.237 -6.177 1.00 40.94 100 GLY A O 1
ATOM 808 N N . PHE A 1 101 ? 4.479 16.885 -7.956 1.00 42.25 101 PHE A N 1
ATOM 809 C CA . PHE A 1 101 ? 4.438 15.431 -7.806 1.00 42.25 101 PHE A CA 1
ATOM 810 C C . PHE A 1 101 ? 5.572 14.769 -8.604 1.00 42.25 101 PHE A C 1
ATOM 812 O O . PHE A 1 101 ? 5.378 14.202 -9.679 1.00 42.25 101 PHE A O 1
ATOM 819 N N . GLY A 1 102 ? 6.804 14.851 -8.084 1.00 44.25 102 GLY A N 1
ATOM 820 C CA . GLY A 1 102 ? 7.915 14.028 -8.582 1.00 44.25 102 GLY A CA 1
ATOM 821 C C . GLY A 1 102 ? 7.510 12.550 -8.553 1.00 44.25 102 GLY A C 1
ATOM 822 O O . GLY A 1 102 ? 6.848 12.144 -7.602 1.00 44.25 102 GLY A O 1
ATOM 823 N N . GLY A 1 103 ? 7.870 11.750 -9.565 1.00 49.28 103 GLY A N 1
ATOM 824 C CA . GLY A 1 103 ? 7.322 10.400 -9.825 1.00 49.28 103 GLY A CA 1
ATOM 825 C C . GLY A 1 103 ? 7.207 9.428 -8.631 1.00 49.28 103 GLY A C 1
ATOM 826 O O . GLY A 1 103 ? 6.353 8.549 -8.658 1.00 49.28 103 GLY A O 1
ATOM 827 N N . SER A 1 104 ? 7.978 9.650 -7.554 1.00 55.62 104 SER A N 1
ATOM 828 C CA . SER A 1 104 ? 7.842 9.039 -6.207 1.00 55.62 104 SER A CA 1
ATOM 829 C C . SER A 1 104 ? 6.456 9.177 -5.579 1.00 55.62 104 SER A C 1
ATOM 831 O O . SER A 1 104 ? 5.901 8.236 -5.018 1.00 55.62 104 SER A O 1
ATOM 833 N N . SER A 1 105 ? 5.862 10.352 -5.707 1.00 67.06 105 SER A N 1
ATOM 834 C CA . SER A 1 105 ? 4.580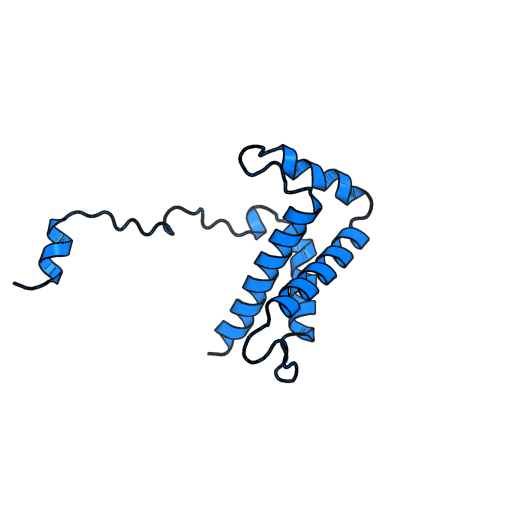 10.673 -5.087 1.00 67.06 105 SER A CA 1
ATOM 835 C C . SER A 1 105 ? 3.403 9.982 -5.779 1.00 67.06 105 SER A C 1
ATOM 837 O O . SER A 1 105 ? 2.576 9.397 -5.093 1.00 67.06 105 SER A O 1
ATOM 839 N N . PHE A 1 106 ? 3.380 9.911 -7.116 1.00 76.81 106 PHE A N 1
ATOM 840 C CA . PHE A 1 106 ? 2.290 9.252 -7.848 1.00 76.81 106 PHE A CA 1
ATOM 841 C C . PHE A 1 106 ? 2.180 7.755 -7.533 1.00 76.81 106 PHE A C 1
ATOM 843 O O . PHE A 1 106 ? 1.090 7.251 -7.259 1.00 76.81 106 PHE A O 1
ATOM 850 N N . LEU A 1 107 ? 3.311 7.038 -7.531 1.00 82.00 107 LEU A N 1
A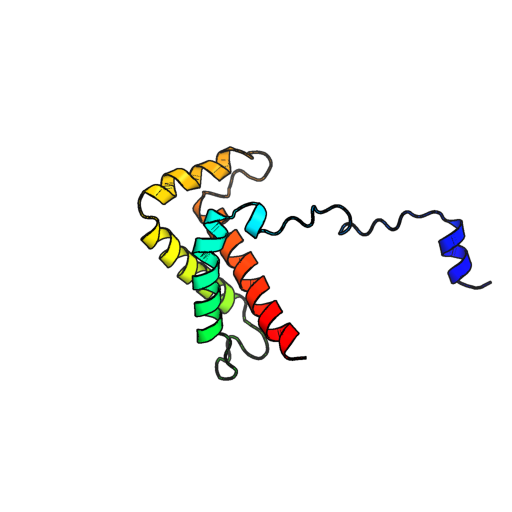TOM 851 C CA . LEU A 1 107 ? 3.321 5.620 -7.174 1.00 82.00 107 LEU A CA 1
ATOM 852 C C . LEU A 1 107 ? 2.840 5.428 -5.731 1.00 82.00 107 LEU A C 1
ATOM 854 O O . LEU A 1 107 ? 1.993 4.574 -5.469 1.00 82.00 107 LEU A O 1
ATOM 858 N N . ARG A 1 108 ? 3.342 6.245 -4.801 1.00 86.31 108 ARG A N 1
ATOM 859 C CA . ARG A 1 108 ? 2.930 6.228 -3.393 1.00 86.31 108 ARG A CA 1
ATOM 860 C C . ARG A 1 108 ? 1.437 6.519 -3.215 1.00 86.31 108 ARG A C 1
ATOM 862 O O . ARG A 1 108 ? 0.790 5.880 -2.382 1.00 86.31 108 ARG A O 1
ATOM 869 N N . ASP A 1 109 ? 0.876 7.424 -4.004 1.00 85.00 109 ASP A N 1
ATOM 870 C CA . ASP A 1 109 ? -0.545 7.763 -3.961 1.00 85.00 109 ASP A CA 1
ATOM 871 C C . ASP A 1 109 ? -1.402 6.608 -4.486 1.00 85.00 109 ASP A C 1
ATOM 873 O O . ASP A 1 109 ? -2.364 6.212 -3.827 1.00 85.00 109 ASP A O 1
ATOM 877 N N . ILE A 1 110 ? -1.008 5.976 -5.600 1.00 87.12 110 ILE A N 1
ATOM 878 C CA . ILE A 1 110 ? -1.659 4.750 -6.089 1.00 87.12 110 ILE A CA 1
ATOM 879 C C . ILE A 1 110 ? -1.612 3.650 -5.027 1.00 87.12 110 ILE A C 1
ATOM 881 O O . ILE A 1 110 ? -2.634 3.016 -4.754 1.00 87.12 110 ILE A O 1
ATOM 885 N N . ILE A 1 111 ? -0.449 3.428 -4.407 1.00 90.69 111 ILE A N 1
ATOM 886 C CA . ILE A 1 111 ? -0.292 2.446 -3.326 1.00 90.69 111 ILE A CA 1
ATOM 887 C C . ILE A 1 111 ? -1.274 2.755 -2.201 1.00 90.69 111 ILE A C 1
ATOM 889 O O . ILE A 1 111 ? -1.984 1.858 -1.752 1.00 90.69 111 ILE A O 1
ATOM 893 N N . SER A 1 112 ? -1.347 4.017 -1.782 1.00 90.75 112 SER A N 1
ATOM 894 C CA . SER A 1 112 ? -2.232 4.465 -0.707 1.00 90.75 112 SER A CA 1
ATOM 895 C C . SER A 1 112 ? -3.705 4.225 -1.051 1.00 90.75 112 SER A C 1
ATOM 897 O O . SER A 1 112 ? -4.453 3.704 -0.224 1.00 90.75 112 SER A O 1
ATOM 899 N N . ILE A 1 113 ? -4.123 4.518 -2.286 1.00 89.50 113 ILE A N 1
ATOM 900 C CA . ILE A 1 113 ? -5.496 4.287 -2.759 1.00 89.50 113 ILE A CA 1
ATOM 901 C C . ILE A 1 113 ? -5.834 2.789 -2.755 1.00 89.50 113 ILE A C 1
ATOM 903 O O . ILE A 1 113 ? -6.878 2.394 -2.227 1.00 89.50 113 ILE A O 1
ATOM 907 N N . ILE A 1 114 ? -4.962 1.939 -3.311 1.00 91.19 114 ILE A N 1
ATOM 908 C CA . ILE A 1 114 ? -5.174 0.481 -3.344 1.00 91.19 114 ILE A CA 1
ATOM 909 C C . ILE A 1 114 ? -5.191 -0.086 -1.917 1.00 91.19 114 ILE A C 1
ATOM 911 O O . ILE A 1 114 ? -6.035 -0.924 -1.598 1.00 91.19 114 ILE A O 1
ATOM 915 N N . LEU A 1 115 ? -4.309 0.405 -1.045 1.00 92.50 115 LEU A N 1
ATOM 916 C CA . LEU A 1 115 ? -4.232 0.019 0.360 1.00 92.50 115 LEU A CA 1
ATOM 917 C C . LEU A 1 115 ? -5.527 0.328 1.116 1.00 92.50 115 LEU A C 1
ATOM 919 O O . LEU A 1 115 ? -6.087 -0.558 1.762 1.00 92.50 115 LEU A O 1
ATOM 923 N N . ILE A 1 116 ? -6.037 1.556 1.001 1.00 91.12 116 ILE A N 1
ATOM 924 C CA . ILE A 1 116 ? -7.300 1.956 1.631 1.00 91.12 116 ILE A CA 1
ATOM 925 C C . ILE A 1 116 ? -8.454 1.103 1.093 1.00 91.12 116 ILE A C 1
ATOM 927 O O . ILE A 1 116 ? -9.271 0.613 1.873 1.00 91.12 116 ILE A O 1
ATOM 931 N N . ARG A 1 117 ? -8.503 0.868 -0.225 1.00 88.06 117 ARG A N 1
ATOM 932 C CA . ARG A 1 117 ? -9.538 0.034 -0.852 1.00 88.06 117 ARG A CA 1
ATOM 933 C C . ARG A 1 117 ? -9.539 -1.393 -0.298 1.00 88.06 117 ARG A C 1
ATOM 935 O O . ARG A 1 117 ? -10.605 -1.908 0.027 1.00 88.06 117 ARG A O 1
ATOM 942 N N . GLU A 1 118 ? -8.369 -2.008 -0.151 1.00 90.44 118 GLU A N 1
ATOM 943 C CA . GLU A 1 118 ? -8.221 -3.365 0.390 1.00 90.44 118 GLU A CA 1
ATOM 944 C C . GLU A 1 118 ? -8.625 -3.441 1.873 1.00 90.44 118 GLU A C 1
ATOM 946 O O . GLU A 1 118 ? -9.325 -4.371 2.279 1.00 90.44 118 GLU A O 1
ATOM 951 N N . LEU A 1 119 ? -8.240 -2.452 2.688 1.00 90.62 119 LEU A N 1
ATOM 952 C CA . LEU A 1 119 ? -8.640 -2.380 4.100 1.00 90.62 119 LEU A CA 1
ATOM 953 C C . LEU A 1 119 ? -10.162 -2.243 4.251 1.00 90.62 119 LEU A C 1
ATOM 955 O O . LEU A 1 119 ? -10.774 -2.945 5.059 1.00 90.62 119 LEU A O 1
ATOM 959 N N . LEU A 1 120 ? -10.787 -1.375 3.449 1.00 87.25 120 LEU A N 1
ATOM 960 C CA . LEU A 1 120 ? -12.240 -1.207 3.442 1.00 87.25 120 LEU A CA 1
ATOM 961 C C . LEU A 1 120 ? -12.951 -2.479 2.977 1.00 87.25 120 LEU A C 1
ATOM 963 O O . LEU A 1 120 ? -13.917 -2.893 3.614 1.00 87.25 120 LEU A O 1
ATOM 967 N N . PHE A 1 121 ? -12.459 -3.132 1.922 1.00 84.38 121 PHE A N 1
ATOM 968 C CA . PHE A 1 121 ? -13.043 -4.372 1.414 1.00 84.38 121 PHE A CA 1
ATOM 969 C C . PHE A 1 121 ? -13.029 -5.484 2.473 1.00 84.38 121 PHE A C 1
ATOM 971 O O . PHE A 1 121 ? -14.054 -6.112 2.735 1.00 84.38 121 PHE A O 1
ATOM 978 N N . ARG A 1 122 ? -11.898 -5.679 3.161 1.00 81.25 122 ARG A N 1
ATOM 979 C CA . ARG A 1 122 ? -11.758 -6.691 4.225 1.00 81.25 122 ARG A CA 1
ATOM 980 C C . ARG A 1 122 ? -12.701 -6.483 5.398 1.00 81.25 122 ARG A C 1
ATOM 982 O O . ARG A 1 122 ? -13.130 -7.453 6.019 1.00 81.25 122 ARG A O 1
ATOM 989 N N . ARG A 1 123 ? -12.992 -5.227 5.722 1.00 79.62 123 ARG A N 1
ATOM 990 C CA . ARG A 1 123 ? -13.841 -4.855 6.857 1.00 79.62 123 ARG A CA 1
ATOM 991 C C . ARG A 1 123 ? -15.313 -4.826 6.478 1.00 79.62 123 ARG A C 1
ATOM 993 O O . ARG A 1 123 ? -16.132 -5.269 7.270 1.00 79.62 123 ARG A O 1
ATOM 1000 N N . GLY A 1 124 ? -15.637 -4.394 5.261 1.00 67.31 124 GLY A N 1
ATOM 1001 C CA . GLY A 1 124 ? -16.991 -4.449 4.712 1.00 67.31 124 GLY A CA 1
ATOM 1002 C C . GLY A 1 124 ? -17.507 -5.878 4.550 1.00 67.31 124 GLY A C 1
ATOM 1003 O O . GLY A 1 124 ? -18.694 -6.108 4.709 1.00 67.31 124 GLY A O 1
ATOM 1004 N N . HIS A 1 125 ? -16.620 -6.853 4.326 1.00 57.94 125 HIS A N 1
ATOM 1005 C CA . HIS A 1 125 ? -16.989 -8.269 4.224 1.00 57.94 125 HIS A CA 1
ATOM 1006 C C . HIS A 1 125 ? -17.172 -8.983 5.584 1.00 57.94 125 HIS A C 1
ATOM 1008 O O . HIS A 1 125 ? -17.432 -10.188 5.613 1.00 57.94 125 HIS A O 1
ATOM 1014 N N . ARG A 1 126 ? -16.983 -8.273 6.709 1.00 53.06 126 ARG A N 1
ATOM 1015 C CA . ARG A 1 126 ? -17.176 -8.786 8.081 1.00 53.06 126 ARG A CA 1
ATOM 1016 C C . ARG A 1 126 ? -18.511 -8.361 8.713 1.00 53.06 126 ARG A C 1
ATOM 1018 O O . ARG A 1 126 ? -18.740 -8.727 9.865 1.00 53.06 126 ARG A O 1
ATOM 1025 N N . PHE A 1 127 ? -19.356 -7.620 7.995 1.00 42.66 127 PHE A N 1
ATOM 1026 C CA . PHE A 1 127 ? -20.681 -7.185 8.448 1.00 42.66 127 PHE A CA 1
ATOM 1027 C C . PHE A 1 127 ? -21.784 -7.737 7.549 1.00 42.66 127 PHE A C 1
ATOM 1029 O O . PHE A 1 127 ? -21.560 -7.799 6.320 1.00 42.66 127 PHE A O 1
#

Radius of gyration: 19.71 Å; Cα contacts (8 Å, |Δi|>4): 65; chains: 1; bounding box: 65×31×38 Å

Mean predicted aligned error: 13.1 Å

Sequence (127 aa):
MSYLHYYETMGYPSCSPIAGYSTESLESMYPNIYHMIHPKVRHMCMMMDTPNNPEMYPCPSKEAIERMADHIHMQVVSEMGGEYDNWAPMSQQYPEYGEGFGGSSFLRDIISIILIRELLFRRGHRF

Organism: Alkaliphilus oremlandii (strain OhILAs) (NCBI:txid350688)